Protein AF-A0A219AM00-F1 (afdb_monomer_lite)

Structure (mmCIF, N/CA/C/O backbone):
data_AF-A0A219AM00-F1
#
_entry.id   AF-A0A219AM00-F1
#
loop_
_atom_site.group_PDB
_atom_site.id
_atom_site.type_symbol
_atom_site.label_atom_id
_atom_site.label_alt_id
_atom_site.label_comp_id
_atom_site.label_asym_id
_atom_site.label_entity_id
_atom_site.label_seq_id
_atom_site.pdbx_PDB_ins_code
_atom_site.Cartn_x
_atom_site.Cartn_y
_atom_site.Cartn_z
_atom_site.occupancy
_atom_site.B_iso_or_equiv
_atom_site.auth_seq_id
_atom_site.auth_comp_id
_atom_site.auth_asym_id
_atom_site.auth_atom_id
_atom_site.pdbx_PDB_model_num
ATOM 1 N N . MET A 1 1 ? -17.755 -5.069 9.630 1.00 51.88 1 MET A N 1
ATOM 2 C CA . MET A 1 1 ? -16.924 -4.226 10.517 1.00 51.88 1 MET A CA 1
ATOM 3 C C . MET A 1 1 ? -16.074 -3.366 9.606 1.00 51.88 1 MET A C 1
ATOM 5 O O . MET A 1 1 ? -15.492 -3.910 8.680 1.00 51.88 1 MET A O 1
ATOM 9 N N . MET A 1 2 ? -16.094 -2.052 9.809 1.00 57.53 2 MET A N 1
ATOM 10 C CA . MET A 1 2 ? -15.527 -1.066 8.886 1.00 57.53 2 MET A CA 1
ATOM 11 C C . MET A 1 2 ? -13.997 -1.043 9.042 1.00 57.53 2 MET A C 1
ATOM 13 O O . MET A 1 2 ? -13.503 -0.620 10.089 1.00 57.53 2 MET A O 1
ATOM 17 N N . LEU A 1 3 ? -13.247 -1.548 8.056 1.00 68.06 3 LEU A N 1
ATOM 18 C CA . LEU A 1 3 ? -11.780 -1.573 8.101 1.00 68.06 3 LEU A CA 1
ATOM 19 C C . LEU A 1 3 ? -11.214 -0.308 7.447 1.00 68.06 3 LEU A C 1
ATOM 21 O O . LEU A 1 3 ? -11.132 -0.207 6.227 1.00 68.06 3 LEU A O 1
ATOM 25 N N . ASN A 1 4 ? -10.800 0.653 8.273 1.00 79.56 4 ASN A N 1
ATOM 26 C CA . ASN A 1 4 ? -10.091 1.845 7.816 1.00 79.56 4 ASN A CA 1
ATOM 27 C C . ASN A 1 4 ? -8.626 1.485 7.543 1.00 79.56 4 ASN A C 1
ATOM 29 O O . ASN A 1 4 ? -7.796 1.458 8.451 1.00 79.56 4 ASN A O 1
ATOM 33 N N . TRP A 1 5 ? -8.309 1.198 6.286 1.00 81.31 5 TRP A N 1
ATOM 34 C CA . TRP A 1 5 ? -6.998 0.684 5.900 1.00 81.31 5 TRP A CA 1
ATOM 35 C C . TRP A 1 5 ? -5.841 1.663 6.157 1.00 81.31 5 TRP A C 1
ATOM 37 O O . TRP A 1 5 ? -4.728 1.222 6.426 1.00 81.31 5 TRP A O 1
ATOM 47 N N . CYS A 1 6 ? -6.084 2.978 6.145 1.00 84.38 6 CYS A N 1
ATOM 48 C CA . CYS A 1 6 ? -5.083 3.975 6.542 1.00 84.38 6 CYS A CA 1
ATOM 49 C C . CYS A 1 6 ? -4.715 3.848 8.026 1.00 84.38 6 CYS A C 1
ATOM 51 O O . CYS A 1 6 ? -3.534 3.828 8.387 1.00 84.38 6 CYS A O 1
ATOM 53 N N . LYS A 1 7 ? -5.728 3.700 8.887 1.00 84.94 7 LYS A N 1
ATOM 54 C CA . LYS A 1 7 ? -5.526 3.455 10.317 1.00 84.94 7 LYS A CA 1
ATOM 55 C C . LYS A 1 7 ? -4.798 2.134 10.546 1.00 84.94 7 LYS A C 1
ATOM 57 O O . LYS A 1 7 ? -3.839 2.106 11.306 1.00 84.94 7 LYS A O 1
ATOM 62 N N . GLU A 1 8 ? -5.204 1.071 9.859 1.00 86.25 8 GLU A N 1
ATOM 63 C CA . GLU A 1 8 ? -4.549 -0.237 9.966 1.00 86.25 8 GLU A CA 1
ATOM 64 C C . GLU A 1 8 ? -3.080 -0.195 9.525 1.00 86.25 8 GLU A C 1
ATOM 66 O O . GLU A 1 8 ? -2.213 -0.726 10.213 1.00 86.25 8 GLU A O 1
ATOM 71 N N . LEU A 1 9 ? -2.769 0.495 8.424 1.00 85.44 9 LEU A N 1
ATOM 72 C CA . LEU A 1 9 ? -1.389 0.663 7.965 1.00 85.44 9 LEU A CA 1
ATOM 73 C C . LEU A 1 9 ? -0.539 1.494 8.922 1.00 85.44 9 LEU A C 1
ATOM 75 O O . LEU A 1 9 ? 0.634 1.190 9.117 1.00 85.44 9 LEU A O 1
ATOM 79 N N . THR A 1 10 ? -1.129 2.510 9.544 1.00 87.19 10 THR A N 1
ATOM 80 C CA . THR A 1 10 ? -0.445 3.324 10.555 1.00 87.19 10 THR A CA 1
ATOM 81 C C . THR A 1 10 ? -0.243 2.540 11.856 1.00 87.19 10 THR A C 1
ATOM 83 O O . THR A 1 10 ? 0.766 2.709 12.527 1.00 87.19 10 THR A O 1
ATOM 86 N N . ASN A 1 11 ? -1.165 1.641 12.216 1.00 87.94 11 ASN A N 1
ATOM 87 C CA . ASN A 1 11 ? -0.983 0.733 13.352 1.00 87.94 11 ASN A CA 1
ATOM 88 C C . ASN A 1 11 ? 0.129 -0.292 13.085 1.00 87.94 11 ASN A C 1
ATOM 90 O O . ASN A 1 11 ? 0.877 -0.642 13.995 1.00 87.94 11 ASN A O 1
ATOM 94 N N . LEU A 1 12 ? 0.219 -0.778 11.845 1.00 84.56 12 LEU A N 1
ATOM 95 C CA . LEU A 1 12 ? 1.244 -1.716 11.397 1.00 84.56 12 LEU A CA 1
ATOM 96 C C . LEU A 1 12 ? 2.641 -1.073 11.381 1.00 84.56 12 LEU A C 1
ATOM 98 O O . LEU A 1 12 ? 3.616 -1.706 11.777 1.00 84.56 12 LEU A O 1
ATOM 102 N N . ASP A 1 13 ? 2.729 0.173 10.921 1.00 83.88 13 ASP A N 1
ATOM 103 C CA . ASP A 1 13 ? 3.961 0.954 10.839 1.00 83.88 13 ASP A CA 1
ATOM 104 C C . ASP A 1 13 ? 3.735 2.346 11.451 1.00 83.88 13 ASP A C 1
ATOM 106 O O . ASP A 1 13 ? 3.423 3.298 10.734 1.00 83.88 13 ASP A O 1
ATOM 110 N N . PRO A 1 14 ? 3.905 2.501 12.778 1.00 85.81 14 PRO A N 1
ATOM 111 C CA . PRO A 1 14 ? 3.669 3.776 13.460 1.00 85.81 14 PRO A CA 1
ATOM 112 C C . PRO A 1 14 ? 4.593 4.914 13.012 1.00 85.81 14 PRO A C 1
ATOM 114 O O . PRO A 1 14 ? 4.341 6.074 13.336 1.00 85.81 14 PRO A O 1
ATOM 117 N N . SER A 1 15 ? 5.681 4.594 12.307 1.00 86.88 15 SER A N 1
ATOM 118 C CA . SER A 1 15 ? 6.650 5.575 11.817 1.00 86.88 15 SER A CA 1
ATOM 119 C C . SER A 1 15 ? 6.292 6.149 10.445 1.00 86.88 15 SER A C 1
ATOM 121 O O . SER A 1 15 ? 6.885 7.147 10.024 1.00 86.88 15 SER A O 1
ATOM 123 N N . ILE A 1 16 ? 5.307 5.553 9.766 1.00 87.88 16 ILE A N 1
ATOM 124 C CA . ILE A 1 16 ? 4.946 5.905 8.399 1.00 87.88 16 ILE A CA 1
ATOM 125 C C . ILE A 1 16 ? 4.422 7.341 8.302 1.00 87.88 16 ILE A C 1
ATOM 127 O O . ILE A 1 16 ? 3.494 7.764 8.993 1.00 87.88 16 ILE A O 1
ATOM 131 N N . SER A 1 17 ? 4.959 8.103 7.354 1.00 90.25 17 SER A N 1
ATOM 132 C CA . SER A 1 17 ? 4.338 9.344 6.896 1.00 90.25 17 SER A CA 1
ATOM 133 C C . SER A 1 17 ? 3.353 9.026 5.771 1.00 90.25 17 SER A C 1
ATOM 135 O O . SER A 1 17 ? 3.633 9.281 4.595 1.00 90.25 17 SER A O 1
ATOM 137 N N . PHE A 1 18 ? 2.201 8.454 6.138 1.00 89.25 18 PHE A N 1
ATOM 138 C CA . PHE A 1 18 ? 1.216 7.921 5.195 1.00 89.25 18 PHE A CA 1
ATOM 139 C C . PHE A 1 18 ? 0.868 8.917 4.078 1.00 89.25 18 PHE A C 1
ATOM 141 O O . PHE A 1 18 ? 0.370 10.019 4.318 1.00 89.25 18 PHE A O 1
ATOM 148 N N . ARG A 1 19 ? 1.153 8.516 2.836 1.00 89.88 19 ARG A N 1
ATOM 149 C CA . ARG A 1 19 ? 0.869 9.240 1.588 1.00 89.88 19 ARG A CA 1
ATOM 150 C C . ARG A 1 19 ? 1.399 10.678 1.525 1.00 89.88 19 ARG A C 1
ATOM 152 O O . ARG A 1 19 ? 0.948 11.455 0.682 1.00 89.88 19 ARG A O 1
ATOM 159 N N . LYS A 1 20 ? 2.381 11.054 2.354 1.00 90.00 20 LYS A N 1
ATOM 160 C CA . LYS A 1 20 ? 2.873 12.442 2.482 1.00 90.00 20 LYS A CA 1
ATOM 161 C C . LYS A 1 20 ? 3.330 13.061 1.158 1.00 90.00 20 LYS A C 1
ATOM 163 O O . LYS A 1 20 ? 3.177 14.267 0.955 1.00 90.00 20 LYS A O 1
ATOM 168 N N . THR A 1 21 ? 3.904 12.259 0.264 1.00 92.19 21 THR A N 1
ATOM 169 C CA . THR A 1 21 ? 4.316 12.685 -1.085 1.00 92.19 21 THR A CA 1
ATOM 170 C C . THR A 1 21 ? 3.607 11.893 -2.189 1.00 92.19 21 THR A C 1
ATOM 172 O O . THR A 1 21 ? 4.036 11.912 -3.343 1.00 92.19 21 THR A O 1
ATOM 175 N N . GLY A 1 22 ? 2.482 11.250 -1.858 1.00 91.00 22 GLY A N 1
ATOM 176 C CA . GLY A 1 22 ? 1.652 10.463 -2.766 1.00 91.00 22 GLY A CA 1
ATOM 177 C C . GLY A 1 22 ? 1.754 8.960 -2.517 1.00 91.00 22 GLY A C 1
ATOM 178 O O . GLY A 1 22 ? 2.100 8.507 -1.430 1.00 91.00 22 GLY A O 1
ATOM 179 N N . GLY A 1 23 ? 1.424 8.174 -3.536 1.00 91.50 23 GLY A N 1
ATOM 180 C CA . GLY A 1 23 ? 1.334 6.722 -3.430 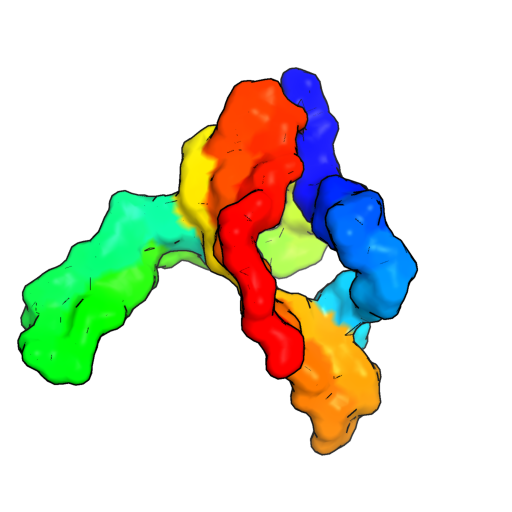1.00 91.50 23 GLY A CA 1
ATOM 181 C C . GLY A 1 23 ? 0.036 6.204 -4.027 1.00 91.50 23 GLY A C 1
ATOM 182 O O . GLY A 1 23 ? -0.754 6.974 -4.574 1.00 91.50 23 GLY A O 1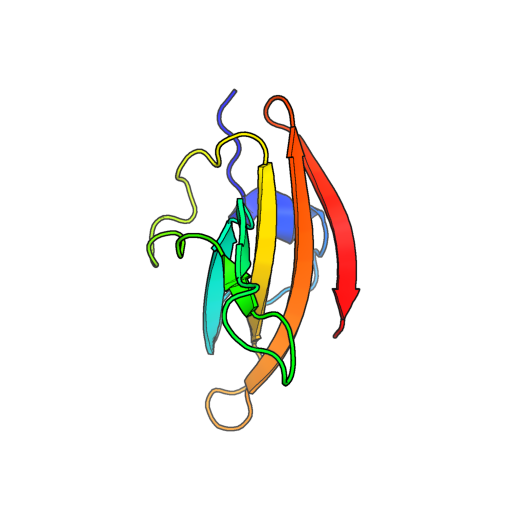
ATOM 183 N N . TRP A 1 24 ? -0.170 4.900 -3.940 1.00 92.50 24 TRP A N 1
ATOM 184 C CA . TRP A 1 24 ? -1.354 4.231 -4.463 1.00 92.50 24 TRP A CA 1
ATOM 185 C C . TRP A 1 24 ? -1.580 2.911 -3.737 1.00 92.50 24 TRP A C 1
ATOM 187 O O . TRP A 1 24 ? -0.662 2.328 -3.171 1.00 92.50 24 TRP A O 1
ATOM 197 N N . LEU A 1 25 ? -2.823 2.451 -3.760 1.00 92.00 25 LEU A N 1
ATOM 198 C CA . LEU A 1 25 ? -3.204 1.115 -3.327 1.00 92.00 25 LEU A CA 1
ATOM 199 C C . LEU A 1 25 ? -3.886 0.442 -4.516 1.00 92.00 25 LEU A C 1
ATOM 201 O O . LEU A 1 25 ? -4.705 1.071 -5.186 1.00 92.00 25 LEU A O 1
ATOM 205 N N . LYS A 1 26 ? -3.534 -0.805 -4.808 1.00 93.25 26 LYS A N 1
ATOM 206 C CA . LYS A 1 26 ? -4.116 -1.578 -5.909 1.00 93.25 26 LYS A CA 1
ATOM 207 C C . LYS A 1 26 ? -4.509 -2.958 -5.411 1.00 93.25 26 LYS A C 1
ATOM 209 O O . LYS A 1 26 ? -3.718 -3.596 -4.722 1.00 93.25 26 LYS A O 1
ATOM 214 N N . ASN A 1 27 ? -5.708 -3.426 -5.753 1.00 93.69 27 ASN A N 1
ATOM 215 C CA . ASN A 1 27 ? -6.043 -4.827 -5.516 1.00 93.69 27 ASN A CA 1
ATOM 216 C C . ASN A 1 27 ? -5.311 -5.706 -6.536 1.00 93.69 27 ASN A C 1
ATOM 218 O O . ASN A 1 27 ? -5.085 -5.302 -7.675 1.00 93.69 27 ASN A O 1
ATOM 222 N N . VAL A 1 28 ? -4.952 -6.910 -6.119 1.00 94.88 28 VAL A N 1
ATOM 223 C CA . VAL A 1 28 ? -4.314 -7.927 -6.947 1.00 94.88 28 VAL A CA 1
ATOM 224 C C . VAL A 1 28 ? -5.365 -8.984 -7.248 1.00 94.88 28 VAL A C 1
ATOM 226 O O . VAL A 1 28 ? -5.740 -9.751 -6.362 1.00 94.88 28 VAL A O 1
ATOM 229 N N . SER A 1 29 ? -5.878 -9.001 -8.478 1.00 94.25 29 SER A N 1
ATOM 230 C CA . SER A 1 29 ? -6.855 -10.011 -8.917 1.00 94.25 29 SER A CA 1
ATOM 231 C C . SER A 1 29 ? -6.213 -11.196 -9.633 1.00 94.25 29 SER A C 1
ATOM 233 O O . SER A 1 29 ? -6.842 -12.243 -9.759 1.00 94.25 29 SER A O 1
ATOM 235 N N . GLY A 1 30 ? -4.973 -11.043 -10.094 1.00 92.81 30 GLY A N 1
ATOM 236 C CA . GLY A 1 30 ? -4.309 -12.036 -10.922 1.00 92.81 30 GLY A CA 1
ATOM 237 C C . GLY A 1 30 ? -2.988 -11.541 -11.495 1.00 92.81 30 GLY A C 1
ATOM 238 O O . GLY A 1 30 ? -2.455 -10.498 -11.103 1.00 92.81 30 GLY A O 1
ATOM 239 N N . LEU A 1 31 ? -2.473 -12.322 -12.438 1.00 91.12 31 LEU A N 1
A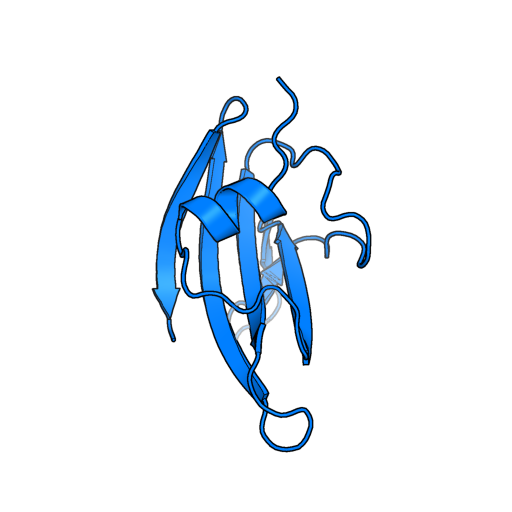TOM 240 C CA . LEU A 1 31 ? -1.301 -11.994 -13.233 1.00 91.12 31 LEU A CA 1
ATOM 241 C C . LEU A 1 31 ? -1.718 -11.938 -14.695 1.00 91.12 31 LEU A C 1
ATOM 243 O O . LEU A 1 31 ? -2.277 -12.909 -15.203 1.00 91.12 31 LEU A O 1
ATOM 247 N N . ASP A 1 32 ? -1.380 -10.841 -15.358 1.00 88.50 32 ASP A N 1
ATOM 248 C CA . ASP A 1 32 ? -1.535 -10.696 -16.794 1.00 88.50 32 ASP A CA 1
ATOM 249 C C . ASP A 1 32 ? -0.427 -11.507 -17.469 1.00 88.50 32 ASP A C 1
ATOM 251 O O . ASP A 1 32 ? 0.767 -11.210 -17.336 1.00 88.50 32 ASP A O 1
ATOM 255 N N . LYS A 1 33 ? -0.852 -12.567 -18.159 1.00 89.69 33 LYS A N 1
ATOM 256 C CA . LYS A 1 33 ? 0.011 -13.523 -18.864 1.00 89.69 33 LYS A CA 1
ATOM 257 C C . LYS A 1 33 ? 0.075 -13.289 -20.368 1.00 89.69 33 LYS A C 1
ATOM 259 O O . LYS A 1 33 ? 0.650 -14.111 -21.076 1.00 89.69 33 LYS A O 1
ATOM 264 N N . THR A 1 34 ? -0.519 -12.205 -20.866 1.00 86.88 34 THR A N 1
ATOM 265 C CA . THR A 1 34 ? -0.481 -11.869 -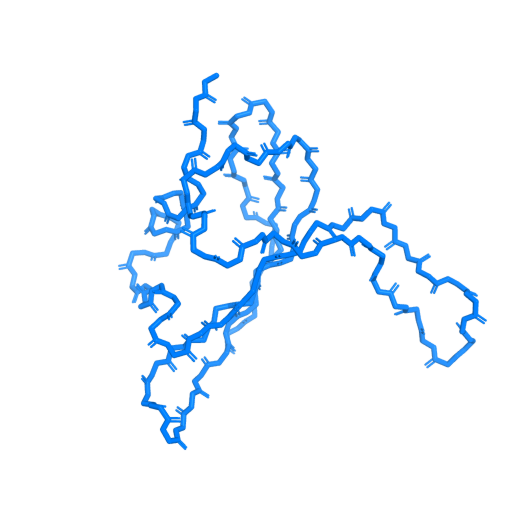22.296 1.00 86.88 34 THR A CA 1
ATOM 266 C C . THR A 1 34 ? 0.920 -11.452 -22.747 1.00 86.88 34 THR A C 1
ATOM 268 O O . THR A 1 34 ? 1.283 -11.653 -23.906 1.00 86.88 34 THR A O 1
ATOM 271 N N . VAL A 1 35 ? 1.734 -10.937 -21.821 1.00 78.44 35 VAL A N 1
ATOM 272 C CA . VAL A 1 35 ? 3.132 -10.555 -22.034 1.00 78.44 35 VAL A CA 1
ATOM 273 C C . VAL A 1 35 ? 4.096 -11.663 -21.599 1.00 78.44 35 VAL A C 1
ATOM 275 O O . VAL A 1 35 ? 4.015 -12.205 -20.498 1.00 78.44 35 VAL A O 1
ATOM 278 N N . THR A 1 36 ? 5.041 -12.007 -22.477 1.00 73.81 36 THR A N 1
ATOM 279 C CA . THR A 1 36 ? 6.007 -13.105 -22.279 1.00 73.81 36 THR A CA 1
ATOM 280 C C . THR A 1 36 ? 7.351 -12.651 -21.703 1.00 73.81 36 THR A C 1
ATOM 282 O O . THR A 1 36 ? 8.186 -13.485 -21.362 1.00 73.81 36 THR A O 1
ATOM 285 N N . ASN A 1 37 ? 7.565 -11.340 -21.555 1.00 77.88 37 ASN A N 1
ATOM 286 C CA . ASN A 1 37 ? 8.780 -10.725 -21.005 1.00 77.88 37 ASN A CA 1
ATOM 287 C C . ASN A 1 37 ? 8.660 -10.340 -19.515 1.00 77.88 37 ASN A C 1
ATOM 289 O O . ASN A 1 37 ? 9.493 -9.598 -18.999 1.00 77.88 37 ASN A O 1
ATOM 293 N N . GLY A 1 38 ? 7.637 -10.853 -18.832 1.00 71.62 38 GLY A N 1
ATOM 294 C CA . GLY A 1 38 ? 7.369 -10.628 -17.414 1.00 71.62 38 GLY A CA 1
ATOM 295 C C . GLY A 1 38 ? 5.874 -10.451 -17.175 1.00 71.62 38 GLY A C 1
ATOM 296 O O . GLY A 1 38 ? 5.221 -9.701 -17.892 1.00 71.62 38 GLY A O 1
ATOM 297 N N . TYR A 1 39 ? 5.325 -11.146 -16.177 1.00 81.06 39 TYR A N 1
ATOM 298 C CA . TYR A 1 39 ? 3.912 -11.008 -15.826 1.00 81.06 39 TYR A CA 1
ATOM 299 C C . TYR A 1 39 ? 3.633 -9.640 -15.200 1.00 81.06 39 TYR A C 1
ATOM 301 O O . TYR A 1 39 ? 4.391 -9.181 -14.344 1.00 81.06 39 TYR A O 1
ATOM 309 N N . SER A 1 40 ? 2.525 -9.012 -15.593 1.00 84.50 40 SER A N 1
ATOM 310 C CA . SER A 1 40 ? 2.029 -7.792 -14.943 1.00 84.50 40 SER A CA 1
ATOM 311 C C . SER A 1 40 ? 0.965 -8.120 -13.897 1.00 84.50 40 SER A C 1
ATOM 313 O O . SER A 1 40 ? 0.347 -9.179 -13.930 1.00 84.50 40 SER A O 1
ATOM 315 N N . ILE A 1 41 ? 0.748 -7.220 -12.938 1.00 90.94 41 ILE A N 1
ATOM 316 C CA . ILE A 1 41 ? -0.259 -7.406 -11.884 1.00 90.94 41 ILE A CA 1
ATOM 317 C C . ILE A 1 41 ? -1.618 -6.891 -12.368 1.00 90.94 41 ILE A C 1
ATOM 319 O O . ILE A 1 41 ? -1.780 -5.695 -12.649 1.00 90.94 41 ILE A O 1
ATOM 323 N N . GLU A 1 42 ? -2.616 -7.771 -12.395 1.00 93.06 42 GLU A N 1
ATOM 324 C CA . GLU A 1 42 ? -4.004 -7.405 -12.683 1.00 93.06 42 GLU A CA 1
ATOM 325 C C . GLU A 1 42 ? -4.697 -6.799 -11.460 1.00 93.06 42 GLU A C 1
ATOM 327 O O . GLU A 1 42 ? -4.354 -7.092 -10.313 1.00 93.06 42 GLU A O 1
ATOM 332 N N . GLY A 1 43 ? -5.696 -5.956 -11.723 1.00 92.19 43 GLY A N 1
ATOM 333 C CA . GLY A 1 43 ? -6.548 -5.335 -10.715 1.00 92.19 43 GLY A CA 1
ATOM 334 C C . GLY A 1 43 ? -6.610 -3.814 -10.829 1.00 92.19 43 GLY A C 1
ATOM 335 O O . GLY A 1 43 ? -5.933 -3.190 -11.655 1.00 92.19 43 GLY A O 1
ATOM 336 N N . ASN A 1 44 ? -7.436 -3.229 -9.974 1.00 92.62 44 ASN A N 1
ATOM 337 C CA . ASN A 1 44 ? -7.841 -1.835 -9.972 1.00 92.62 44 ASN A CA 1
ATOM 338 C C . ASN A 1 44 ? -7.118 -1.042 -8.883 1.00 92.62 44 ASN A C 1
ATOM 340 O O . ASN A 1 44 ? -6.852 -1.528 -7.781 1.00 92.62 44 ASN A O 1
ATOM 344 N N . PHE A 1 45 ? -6.835 0.219 -9.191 1.00 91.31 45 PHE A N 1
ATOM 345 C CA . PHE A 1 45 ? -6.390 1.171 -8.185 1.00 91.31 45 PHE A CA 1
ATOM 346 C C . PHE A 1 45 ? -7.571 1.587 -7.310 1.00 91.31 45 PHE A C 1
ATOM 348 O O . PHE A 1 45 ? -8.641 1.923 -7.816 1.00 91.31 45 PHE A O 1
ATOM 355 N N . VAL A 1 46 ? -7.352 1.591 -5.999 1.00 87.19 46 VAL A N 1
ATOM 356 C CA . VAL A 1 46 ? -8.273 2.187 -5.033 1.00 87.19 46 VAL A CA 1
ATOM 357 C C . VAL A 1 46 ? -8.214 3.701 -5.205 1.00 87.19 46 VAL A C 1
ATOM 359 O O . VAL A 1 46 ? -7.132 4.282 -5.358 1.00 87.19 46 VAL A O 1
ATOM 362 N N . LYS A 1 47 ? -9.383 4.341 -5.235 1.00 79.69 47 LYS A N 1
ATOM 363 C CA . LYS A 1 47 ? -9.509 5.763 -5.547 1.00 79.69 47 LYS A CA 1
ATOM 364 C C . LYS A 1 47 ? -8.738 6.604 -4.526 1.00 79.69 47 LYS A C 1
ATOM 366 O O . LYS A 1 47 ? -8.907 6.472 -3.317 1.00 79.69 47 LYS A O 1
ATOM 371 N N . ALA A 1 48 ? -7.881 7.495 -5.022 1.00 68.25 48 ALA A N 1
ATOM 372 C CA . ALA A 1 48 ? -7.129 8.403 -4.165 1.00 68.25 48 ALA A CA 1
ATOM 373 C C . ALA A 1 48 ? -8.080 9.327 -3.387 1.00 68.25 48 ALA A C 1
ATOM 375 O O . ALA A 1 48 ? -9.024 9.873 -3.958 1.00 68.25 48 ALA A O 1
ATOM 376 N N . GLY A 1 49 ? -7.801 9.522 -2.098 1.00 66.62 49 GLY A N 1
ATOM 377 C CA . GLY A 1 49 ? -8.627 10.340 -1.210 1.00 66.62 49 GLY A CA 1
ATOM 378 C C . GLY A 1 49 ? -9.657 9.549 -0.410 1.00 66.62 49 GLY A C 1
ATOM 379 O O . GLY A 1 49 ? -10.079 10.055 0.626 1.00 66.62 49 GLY A O 1
ATOM 380 N N . ASP A 1 50 ? -9.979 8.314 -0.811 1.00 68.44 50 ASP A N 1
ATOM 381 C CA . ASP A 1 50 ? -10.863 7.447 -0.035 1.00 68.44 50 ASP A CA 1
ATOM 382 C C . ASP A 1 50 ? -10.078 6.448 0.828 1.00 68.44 50 ASP A C 1
ATOM 384 O O . ASP A 1 50 ? -9.946 5.249 0.586 1.00 68.44 50 ASP A O 1
ATOM 388 N N . TYR A 1 51 ? -9.447 7.015 1.853 1.00 70.62 51 TYR A N 1
ATOM 389 C CA . TYR A 1 51 ? -8.636 6.277 2.824 1.00 70.62 51 TYR A CA 1
ATOM 390 C C . TYR A 1 51 ? -9.480 5.570 3.895 1.00 70.62 51 TYR A C 1
ATOM 392 O O . TYR A 1 51 ? -8.940 4.884 4.764 1.00 70.62 51 TYR A O 1
ATOM 400 N N . THR A 1 52 ? -10.793 5.789 3.850 1.00 67.25 52 THR A N 1
ATOM 401 C CA . THR A 1 52 ? -11.789 5.312 4.810 1.00 67.25 52 THR A CA 1
ATOM 402 C C . THR A 1 52 ? -12.732 4.267 4.219 1.00 67.25 52 THR A C 1
ATOM 404 O O . THR A 1 52 ? -13.430 3.615 4.992 1.00 67.25 52 THR A O 1
ATOM 407 N N . GLU A 1 53 ? -12.752 4.105 2.891 1.00 68.00 53 GLU A N 1
ATOM 408 C CA . GLU A 1 53 ? -13.542 3.110 2.166 1.00 68.00 53 GLU A CA 1
ATOM 409 C C . GLU A 1 53 ? -13.220 1.691 2.637 1.00 68.00 53 GLU A C 1
ATOM 411 O O . GLU A 1 53 ? -12.078 1.345 2.965 1.00 68.00 53 GLU A O 1
ATOM 416 N N . GLU A 1 54 ? -14.258 0.854 2.643 1.00 74.62 54 GLU A N 1
ATOM 417 C CA . GLU A 1 54 ? -14.127 -0.563 2.945 1.00 74.62 54 GLU A CA 1
ATOM 418 C C . GLU A 1 54 ? -13.313 -1.255 1.846 1.00 74.62 54 GLU A C 1
ATOM 420 O O . GLU A 1 54 ? -13.700 -1.284 0.675 1.00 74.62 54 GLU A O 1
ATOM 425 N N . LEU A 1 55 ? -12.188 -1.863 2.229 1.00 82.88 55 LEU A N 1
ATOM 426 C CA . LEU A 1 55 ? -11.498 -2.802 1.354 1.00 82.88 55 LEU A CA 1
ATOM 427 C C . LEU A 1 55 ? -12.234 -4.142 1.381 1.00 82.88 55 LEU A C 1
ATOM 429 O O . LEU A 1 55 ? -12.442 -4.730 2.444 1.00 82.88 55 LEU A O 1
ATOM 433 N N . ALA A 1 56 ? -12.595 -4.639 0.201 1.00 85.69 56 ALA A N 1
ATOM 434 C CA . ALA A 1 56 ? -13.082 -6.000 0.047 1.00 85.69 56 ALA A CA 1
ATOM 435 C C . ALA A 1 56 ? -12.010 -7.018 0.478 1.00 85.69 56 ALA A C 1
ATOM 437 O O . ALA A 1 56 ? -10.812 -6.737 0.478 1.00 85.69 56 ALA A O 1
ATOM 438 N N . ASN A 1 57 ? -12.436 -8.236 0.811 1.00 90.81 57 ASN A N 1
ATOM 439 C CA . ASN A 1 57 ? -11.493 -9.325 1.050 1.00 90.81 57 ASN A CA 1
ATOM 440 C C . ASN A 1 57 ? -10.642 -9.562 -0.208 1.00 90.81 57 ASN A C 1
ATOM 442 O O . ASN A 1 57 ? -11.170 -9.640 -1.319 1.00 90.81 57 ASN A O 1
ATOM 446 N N . GLY A 1 58 ? -9.330 -9.704 -0.037 1.00 93.25 58 GLY A N 1
ATOM 447 C CA . GLY A 1 58 ? -8.421 -9.868 -1.163 1.00 93.25 58 GLY A CA 1
ATOM 448 C C . GLY A 1 58 ? -6.963 -9.583 -0.838 1.00 93.25 58 GLY A C 1
ATOM 449 O O . GLY A 1 58 ? -6.572 -9.400 0.314 1.00 93.25 58 GLY A O 1
ATOM 450 N N . LEU A 1 59 ? -6.150 -9.568 -1.888 1.00 94.94 59 LEU A N 1
ATOM 451 C CA . LEU A 1 59 ? -4.738 -9.216 -1.834 1.00 94.94 59 LEU A CA 1
ATOM 452 C C . LEU A 1 59 ? -4.556 -7.804 -2.392 1.00 94.94 59 LEU A C 1
ATOM 454 O O . LEU A 1 59 ? -5.147 -7.460 -3.414 1.00 94.94 59 LEU A O 1
ATOM 458 N N . TYR A 1 60 ? -3.740 -6.994 -1.731 1.00 93.69 60 TYR A N 1
ATOM 459 C CA . TYR A 1 60 ? -3.512 -5.600 -2.076 1.00 93.69 60 TYR A CA 1
ATOM 460 C C . TYR A 1 60 ? -2.024 -5.284 -2.086 1.00 93.69 60 TYR A C 1
ATOM 462 O O . TYR A 1 60 ? -1.276 -5.719 -1.211 1.00 93.69 60 TYR A O 1
ATOM 470 N N . LEU A 1 61 ? -1.617 -4.493 -3.072 1.00 94.56 61 LEU A N 1
ATOM 471 C CA . LEU A 1 61 ? -0.291 -3.913 -3.168 1.00 94.56 61 LEU A CA 1
ATOM 472 C C . LEU A 1 61 ? -0.383 -2.428 -2.827 1.00 94.56 61 LEU A C 1
ATOM 474 O O . LEU A 1 61 ? -1.060 -1.653 -3.508 1.00 94.56 61 LEU A O 1
ATOM 478 N N . ASP A 1 62 ? 0.284 -2.056 -1.745 1.00 92.88 62 ASP A N 1
ATOM 479 C CA . ASP A 1 62 ? 0.430 -0.690 -1.273 1.00 92.88 62 ASP A CA 1
ATOM 480 C C . ASP A 1 62 ? 1.763 -0.119 -1.754 1.00 92.88 62 ASP A C 1
ATOM 482 O O . ASP A 1 62 ? 2.804 -0.755 -1.614 1.00 92.88 62 ASP A O 1
ATOM 486 N N . CYS A 1 63 ? 1.730 1.098 -2.286 1.00 93.75 63 CYS A N 1
ATOM 487 C CA . CYS A 1 63 ? 2.899 1.932 -2.511 1.00 93.75 63 CYS A CA 1
ATOM 488 C C . CYS A 1 63 ? 2.717 3.224 -1.724 1.00 93.75 63 CYS A C 1
ATOM 490 O O . CYS A 1 63 ? 1.924 4.088 -2.108 1.00 93.75 63 CYS A O 1
ATOM 492 N N . ASN A 1 64 ? 3.475 3.375 -0.644 1.00 92.75 64 ASN A N 1
ATOM 493 C CA . ASN A 1 64 ? 3.553 4.609 0.117 1.00 92.75 64 ASN A CA 1
ATOM 494 C C . ASN A 1 64 ? 4.696 5.474 -0.394 1.00 92.75 64 ASN A C 1
ATOM 496 O O . ASN A 1 64 ? 5.821 4.995 -0.487 1.00 92.75 64 ASN A O 1
ATOM 500 N N . LYS A 1 65 ? 4.430 6.752 -0.685 1.00 93.69 65 LYS A N 1
ATOM 501 C CA . LYS A 1 65 ? 5.490 7.729 -0.936 1.00 93.69 65 LYS A CA 1
ATOM 502 C C . LYS A 1 65 ? 5.556 8.735 0.199 1.00 93.69 65 LYS A C 1
ATOM 504 O O . LYS A 1 65 ? 4.572 9.406 0.525 1.00 93.69 65 LYS A O 1
ATOM 509 N N . GLU A 1 66 ? 6.748 8.869 0.759 1.00 91.19 66 GLU A N 1
ATOM 510 C CA . GLU A 1 66 ? 7.038 9.785 1.853 1.00 91.19 66 GLU A CA 1
ATOM 511 C C . GLU A 1 66 ? 8.355 10.549 1.648 1.00 91.19 66 GLU A C 1
ATOM 513 O O . GLU A 1 66 ? 8.890 10.619 0.540 1.00 91.19 66 GLU A O 1
ATOM 518 N N . GLY A 1 67 ? 8.849 11.223 2.689 1.00 89.50 67 GLY A N 1
ATOM 519 C CA . GLY A 1 67 ? 10.042 12.066 2.611 1.00 89.50 67 GLY A CA 1
ATOM 520 C C . GLY A 1 67 ? 9.784 13.455 2.016 1.00 89.50 67 GLY A C 1
ATOM 521 O O . GLY A 1 67 ? 8.719 14.054 2.194 1.00 89.50 67 GLY A O 1
ATOM 522 N N . LYS A 1 68 ? 10.800 14.025 1.357 1.00 90.00 68 LYS A N 1
ATOM 523 C CA . LYS A 1 68 ? 10.714 15.358 0.733 1.00 90.00 68 LYS A CA 1
ATOM 524 C C . LYS A 1 68 ? 10.091 15.228 -0.654 1.00 90.00 68 LYS A C 1
ATOM 526 O O . LYS A 1 68 ? 10.467 14.336 -1.401 1.00 90.00 68 LYS A O 1
ATOM 531 N N . LYS A 1 69 ? 9.231 16.170 -1.062 1.00 87.38 69 LYS A N 1
ATOM 532 C CA . LYS A 1 69 ? 8.642 16.176 -2.421 1.00 87.38 69 LYS A CA 1
ATOM 533 C C . LYS A 1 69 ? 9.693 16.125 -3.541 1.00 87.38 69 LYS A C 1
ATOM 535 O O . LYS A 1 69 ? 9.436 15.538 -4.580 1.00 87.38 69 LYS A O 1
ATOM 540 N N . SER A 1 70 ? 10.874 16.708 -3.321 1.00 92.50 70 SER A N 1
ATOM 541 C CA . SER A 1 70 ? 11.990 16.686 -4.276 1.00 92.50 70 SER A CA 1
ATOM 542 C C . SER A 1 70 ? 12.782 15.373 -4.303 1.00 92.50 70 SER A C 1
ATOM 544 O O . SER A 1 70 ? 13.525 15.141 -5.250 1.00 92.50 70 SER A O 1
ATOM 546 N N . LYS A 1 71 ? 12.661 14.535 -3.267 1.00 90.75 71 LYS A N 1
ATOM 547 C CA . LYS A 1 71 ? 13.326 13.231 -3.132 1.00 90.75 71 LYS A CA 1
ATOM 548 C C . LYS A 1 71 ? 12.401 12.274 -2.367 1.00 90.75 71 LYS A C 1
ATOM 550 O O . LYS A 1 71 ? 12.624 12.053 -1.172 1.00 90.75 71 LYS A O 1
ATOM 555 N N . PRO A 1 72 ? 11.321 11.794 -3.006 1.00 90.06 72 PRO A N 1
ATOM 556 C CA . PRO A 1 72 ? 10.382 10.906 -2.346 1.00 90.06 72 PRO A CA 1
ATOM 557 C C . PRO A 1 72 ? 11.021 9.533 -2.115 1.00 90.06 72 PRO A C 1
ATOM 559 O O . PRO A 1 72 ? 11.691 9.000 -2.998 1.00 90.06 72 PRO A O 1
ATOM 562 N N . LYS A 1 73 ? 10.787 8.958 -0.936 1.00 92.69 73 LYS A N 1
ATOM 563 C CA . LYS A 1 73 ? 11.085 7.555 -0.623 1.00 92.69 73 LYS A CA 1
ATOM 564 C C . LYS A 1 73 ? 9.825 6.737 -0.881 1.00 92.69 73 LYS A C 1
ATOM 566 O O . LYS A 1 73 ? 8.737 7.228 -0.590 1.00 92.69 73 LYS A O 1
ATOM 571 N N . SER A 1 74 ? 9.967 5.560 -1.487 1.00 93.69 74 SER A N 1
ATOM 572 C CA . SER A 1 74 ? 8.833 4.681 -1.785 1.00 93.69 74 SER A CA 1
ATOM 573 C C . SER A 1 74 ? 8.975 3.390 -1.000 1.00 93.69 74 SER A C 1
ATOM 575 O O . SER A 1 74 ? 9.971 2.700 -1.184 1.00 93.69 74 SER A O 1
ATOM 577 N N . ASP A 1 75 ? 7.966 3.069 -0.200 1.00 92.25 75 ASP A N 1
ATOM 578 C CA . ASP A 1 75 ? 7.852 1.781 0.474 1.00 92.25 75 ASP A CA 1
ATOM 579 C C . ASP A 1 75 ? 6.709 0.998 -0.169 1.00 92.25 75 ASP A C 1
ATOM 581 O O . ASP A 1 75 ? 5.648 1.556 -0.474 1.00 92.25 75 ASP A O 1
ATOM 585 N N . TYR A 1 76 ? 6.914 -0.297 -0.355 1.00 93.94 76 TYR A N 1
ATOM 586 C CA . TYR A 1 76 ? 5.939 -1.211 -0.924 1.00 93.94 76 TYR A 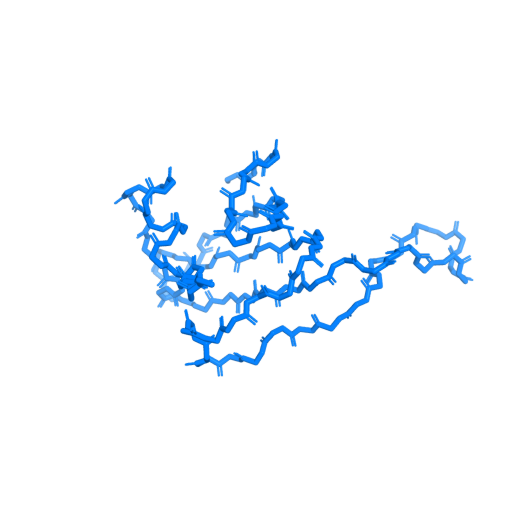CA 1
ATOM 587 C C . TYR A 1 76 ? 5.528 -2.238 0.121 1.00 93.94 76 TYR A C 1
ATOM 589 O O . TYR A 1 76 ? 6.381 -2.807 0.798 1.00 93.94 76 TYR A O 1
ATOM 597 N N . ARG A 1 77 ? 4.226 -2.493 0.253 1.00 93.94 77 ARG A N 1
ATOM 598 C CA . ARG A 1 77 ? 3.697 -3.495 1.187 1.00 93.94 77 ARG A CA 1
ATOM 599 C C . ARG A 1 77 ? 2.713 -4.401 0.467 1.00 93.94 77 ARG A C 1
ATOM 601 O O . ARG A 1 77 ? 1.827 -3.927 -0.243 1.00 93.94 77 ARG A O 1
ATOM 608 N N . LEU A 1 78 ? 2.853 -5.703 0.675 1.00 94.94 78 LEU A N 1
ATOM 609 C CA . LEU A 1 78 ? 1.882 -6.694 0.241 1.00 94.94 78 LEU A CA 1
ATOM 610 C C . LEU A 1 78 ? 0.970 -7.037 1.414 1.00 94.94 78 LEU A C 1
ATOM 612 O O . LEU A 1 78 ? 1.436 -7.434 2.481 1.00 94.94 78 LEU A O 1
ATOM 616 N N . ILE A 1 79 ? -0.332 -6.881 1.220 1.00 93.88 79 ILE A N 1
ATOM 617 C CA . ILE A 1 79 ? -1.313 -6.892 2.300 1.00 93.88 79 ILE A CA 1
ATOM 618 C C . ILE A 1 79 ? -2.462 -7.829 1.941 1.00 93.88 79 ILE A C 1
ATOM 620 O O . ILE A 1 79 ? -3.022 -7.733 0.852 1.00 93.88 79 ILE A O 1
ATOM 624 N N . LYS A 1 80 ? -2.863 -8.699 2.869 1.00 93.88 80 LYS A N 1
ATOM 625 C CA . LYS A 1 80 ? -4.106 -9.469 2.769 1.00 93.88 80 LYS A CA 1
ATOM 626 C C . LYS A 1 80 ? -5.198 -8.805 3.599 1.00 93.88 80 LYS A C 1
ATOM 628 O O . LYS A 1 80 ? -4.981 -8.534 4.777 1.00 93.88 80 LYS A O 1
ATOM 633 N N . VAL A 1 81 ? -6.371 -8.617 3.010 1.00 91.12 81 VAL A N 1
ATOM 634 C CA . VAL A 1 81 ? -7.604 -8.268 3.720 1.00 91.12 81 VAL A CA 1
ATOM 635 C C . VAL A 1 81 ? -8.479 -9.513 3.796 1.00 91.12 81 VAL A C 1
ATOM 637 O O . VAL A 1 81 ? -8.762 -10.139 2.773 1.00 91.12 81 VAL A O 1
ATOM 640 N N . ASP A 1 82 ? -8.868 -9.902 5.006 1.00 90.19 82 ASP A N 1
ATOM 641 C CA . ASP A 1 82 ? -9.684 -11.091 5.252 1.00 90.19 82 ASP A CA 1
ATOM 642 C C . ASP A 1 82 ? -10.616 -10.854 6.443 1.00 90.19 82 ASP A C 1
ATOM 644 O O . ASP A 1 82 ? -10.158 -10.533 7.541 1.00 90.19 82 ASP A O 1
ATOM 648 N N . ASN A 1 83 ? -11.926 -10.972 6.221 1.00 85.12 83 ASN A N 1
ATOM 649 C CA . ASN A 1 83 ? -12.981 -10.789 7.222 1.00 85.12 83 ASN A CA 1
ATOM 650 C C . ASN A 1 83 ? -12.842 -9.504 8.058 1.00 85.12 83 ASN A C 1
ATOM 652 O O . ASN A 1 83 ? -13.031 -9.514 9.273 1.00 85.12 83 ASN A O 1
ATOM 656 N N . GLY A 1 84 ? -12.511 -8.387 7.403 1.00 79.12 84 GLY A N 1
ATOM 657 C CA . GLY A 1 84 ? -12.339 -7.100 8.084 1.00 79.12 84 GLY A CA 1
ATOM 658 C C . GLY A 1 84 ? -11.095 -7.035 8.972 1.00 79.12 84 GLY A C 1
ATOM 659 O O . GLY A 1 84 ? -11.060 -6.229 9.896 1.00 79.12 84 GLY A O 1
ATOM 660 N N . SER A 1 85 ? -10.085 -7.863 8.696 1.00 84.31 85 SER A N 1
ATOM 661 C CA . SER A 1 85 ? -8.736 -7.749 9.253 1.00 84.31 85 SER A CA 1
ATOM 662 C C . SER A 1 85 ? -7.714 -7.512 8.142 1.00 84.31 85 SER A C 1
ATOM 664 O O . SER A 1 85 ? -7.850 -8.049 7.040 1.00 84.31 85 SER A O 1
ATOM 666 N N . LEU A 1 86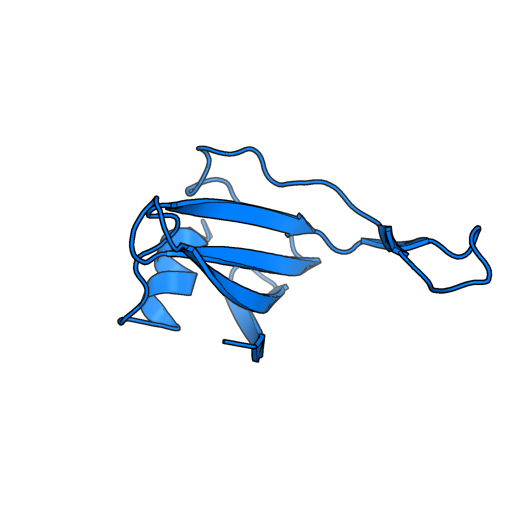 ? -6.696 -6.700 8.431 1.00 90.06 86 LEU A N 1
ATOM 667 C CA . LEU A 1 86 ? -5.585 -6.412 7.532 1.00 90.06 86 LEU A CA 1
ATOM 668 C C . LEU A 1 86 ? -4.328 -7.107 8.055 1.00 90.06 86 LEU A C 1
ATOM 670 O O . LEU A 1 86 ? -3.922 -6.899 9.195 1.00 90.06 86 LEU A O 1
ATOM 674 N N . LYS A 1 87 ? -3.691 -7.922 7.214 1.00 91.81 87 LYS A N 1
ATOM 675 C CA . LYS A 1 87 ? -2.448 -8.623 7.539 1.00 91.81 87 LYS A CA 1
ATOM 676 C C . LYS A 1 87 ? -1.353 -8.254 6.547 1.00 91.81 87 LYS A C 1
ATOM 678 O O . LYS A 1 87 ? -1.514 -8.459 5.345 1.00 91.81 87 LYS A O 1
ATOM 683 N N . LEU A 1 88 ? -0.220 -7.775 7.053 1.00 93.19 88 LEU A N 1
ATOM 684 C CA . LEU A 1 88 ? 0.996 -7.634 6.255 1.00 93.19 88 LEU A CA 1
ATOM 685 C C . LEU A 1 88 ? 1.533 -9.022 5.885 1.00 93.19 88 LEU A C 1
ATOM 687 O O . LEU A 1 88 ? 1.704 -9.878 6.755 1.00 93.19 88 LEU A O 1
ATOM 691 N N . ILE A 1 89 ? 1.784 -9.233 4.597 1.00 95.19 89 ILE A N 1
ATOM 692 C CA . ILE A 1 89 ? 2.466 -10.421 4.080 1.00 95.19 89 ILE A CA 1
ATOM 693 C C . ILE A 1 89 ? 3.960 -10.142 3.946 1.00 95.19 89 ILE A C 1
ATOM 695 O O . ILE A 1 89 ? 4.761 -10.944 4.413 1.00 95.19 89 ILE A O 1
ATOM 699 N N . ASP A 1 90 ? 4.315 -9.024 3.309 1.00 94.75 90 ASP A N 1
ATOM 700 C CA . ASP A 1 90 ? 5.703 -8.651 3.032 1.00 94.75 90 ASP A CA 1
ATOM 701 C C . ASP A 1 90 ? 5.847 -7.132 2.853 1.00 94.75 90 ASP A C 1
ATOM 703 O O . ASP A 1 90 ? 4.868 -6.449 2.529 1.00 94.75 90 ASP A O 1
ATOM 707 N N . ALA A 1 91 ? 7.054 -6.604 3.054 1.00 92.44 91 ALA A N 1
ATOM 708 C CA . ALA A 1 91 ? 7.363 -5.187 2.902 1.00 92.44 91 ALA A CA 1
ATOM 709 C C . ALA A 1 91 ? 8.773 -4.950 2.341 1.00 92.44 91 ALA A C 1
ATOM 711 O O . ALA A 1 91 ? 9.739 -5.595 2.739 1.00 92.44 91 ALA A O 1
ATOM 712 N N . VAL A 1 92 ? 8.887 -3.955 1.460 1.00 91.38 92 VAL A N 1
ATOM 713 C CA . VAL A 1 92 ? 10.143 -3.482 0.864 1.00 91.38 92 VAL A CA 1
ATOM 714 C C . VAL A 1 92 ? 10.230 -1.970 1.064 1.00 91.38 92 VAL A C 1
ATOM 716 O O . VAL A 1 92 ? 9.318 -1.251 0.658 1.00 91.38 92 VAL A O 1
ATOM 719 N N . PHE A 1 93 ? 11.310 -1.492 1.684 1.00 86.69 93 PHE A N 1
ATOM 720 C CA . PHE A 1 93 ? 11.501 -0.093 2.096 1.00 86.69 93 PHE A CA 1
ATOM 721 C C . PHE A 1 93 ? 12.638 0.604 1.344 1.00 86.69 93 PHE A C 1
ATOM 723 O O . PHE A 1 93 ? 13.545 -0.094 0.842 1.00 86.69 93 PHE A O 1
#

pLDDT: mean 86.67, std 8.83, range [51.88, 95.19]

Foldseek 3Di:
DFQLVQVQVCVVPVPDPFQALHWWKWFFPDWQPPDPVDTDGDTDIDDPPPSRDGDDFGKMKTWGWDDDNVDTDIKIWIWGDDPSDIDTPDIDD

Radius of gyration: 13.73 Å; chains: 1; bounding box: 30×30×36 Å

Sequence (93 aa):
MMLNWCKELTNLDPSISFRKTGGWLKNVSGLDKTVTNGYSIEGNFVKAGDYTEELANGLYLDCNKEGKKSKPKSDYRLIKVDNGSLKLIDAVF

Secondary structure (DSSP, 8-state):
---BHHHHHHHH-TT--TTTTEEEEEEE-EEE-S-SSSPEEESPBPPTT-SSSBPPSEEEEEEEEEEETTEEEEEEEEEEEETTEEEEEEEE-